Protein AF-A0A913ZKG8-F1 (afdb_monomer_lite)

Radius of gyration: 17.18 Å; chains: 1; bounding box: 44×26×46 Å

Sequence (139 aa):
MLLRWCPSNTSGPRDDAKFIATLGTRSLLQLNLATFEYYDQKSKKGGIEKYLASEKGEVVDGYMALVKTAKGELIQFYVDQLYAAMKGLGTDDNLIIRTLISRSESCFLITQIDLANIKQEFHAKYGTTLENFVKDDTS

Organism: Patiria miniata (NCBI:txid46514)

Secondary structure (DSSP, 8-state):
--TTS--SS--S---HHHHHHHHHHS-HHHIIIIIIHHHHHH-TTSSHHHHHHT--STHHHHHHHHHHHHHT-HHHHHHHHHHHHHSSSS--HHHHHHHHHHHHHS-TTTHHHHHHHHHHHHHHHHSS-HHHHHHHH--

Structure (mmCIF, N/CA/C/O backbone):
data_AF-A0A913ZKG8-F1
#
_entry.id   AF-A0A913ZKG8-F1
#
loop_
_atom_site.group_PDB
_atom_site.id
_atom_site.type_symbol
_atom_site.label_atom_id
_atom_site.label_alt_id
_atom_site.label_comp_id
_atom_site.label_asym_id
_atom_site.label_entity_id
_atom_site.label_seq_id
_atom_site.pdbx_PDB_ins_code
_atom_site.Cartn_x
_atom_site.Cartn_y
_atom_site.Cartn_z
_atom_site.occupancy
_atom_site.B_iso_or_equiv
_atom_site.auth_seq_id
_atom_site.auth_comp_id
_atom_site.auth_asym_id
_atom_site.auth_atom_id
_atom_site.pdbx_PDB_model_num
ATOM 1 N N . MET A 1 1 ? 20.122 -3.451 -18.121 1.00 34.34 1 MET A N 1
ATOM 2 C CA . MET A 1 1 ? 19.186 -4.426 -17.509 1.00 34.34 1 MET A CA 1
ATOM 3 C C . MET A 1 1 ? 17.949 -3.785 -16.851 1.00 34.34 1 MET A C 1
ATOM 5 O O . MET A 1 1 ? 16.974 -4.494 -16.660 1.00 34.34 1 MET A O 1
ATOM 9 N N . LEU A 1 2 ? 17.926 -2.469 -16.572 1.00 37.22 2 LEU A N 1
ATOM 10 C CA . LEU A 1 2 ? 16.800 -1.777 -15.904 1.00 37.22 2 LEU A CA 1
ATOM 11 C C . LEU A 1 2 ? 15.789 -1.089 -16.854 1.00 37.22 2 LEU A C 1
ATOM 13 O O . LEU A 1 2 ? 14.797 -0.532 -16.406 1.00 37.22 2 LEU A O 1
ATOM 17 N N . LEU A 1 3 ? 15.995 -1.155 -18.175 1.00 38.34 3 LEU A N 1
ATOM 18 C CA . LEU A 1 3 ? 15.153 -0.462 -19.168 1.00 38.34 3 LEU A CA 1
ATOM 19 C C . LEU A 1 3 ? 13.866 -1.211 -19.562 1.00 38.34 3 LEU A C 1
ATOM 21 O O . LEU A 1 3 ? 13.103 -0.715 -20.383 1.00 38.34 3 LEU A O 1
ATOM 25 N N . ARG A 1 4 ? 13.596 -2.393 -18.993 1.00 44.19 4 ARG A N 1
ATOM 26 C CA . ARG A 1 4 ? 12.421 -3.212 -19.358 1.00 44.19 4 ARG A CA 1
ATOM 27 C C . ARG A 1 4 ? 11.192 -2.971 -18.475 1.00 44.19 4 ARG A C 1
ATOM 29 O O . ARG A 1 4 ? 10.197 -3.668 -18.624 1.00 44.19 4 ARG A O 1
ATOM 36 N N . TRP A 1 5 ? 11.284 -2.004 -17.564 1.00 45.91 5 TR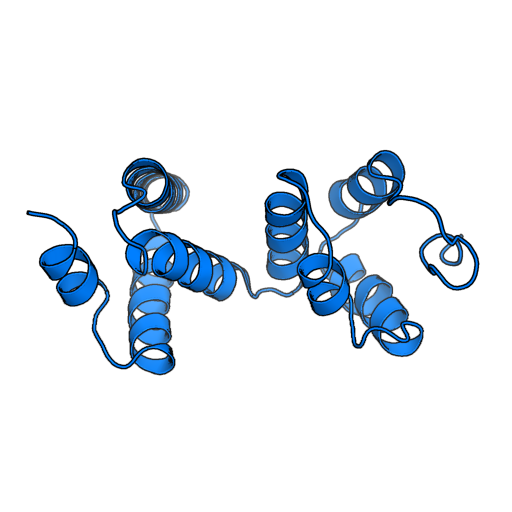P A N 1
ATOM 37 C CA . TRP A 1 5 ? 10.211 -1.606 -16.650 1.00 45.91 5 TRP A CA 1
ATOM 38 C C . TRP A 1 5 ? 9.414 -0.395 -17.158 1.00 45.91 5 TRP A C 1
ATOM 40 O O . TRP A 1 5 ? 8.351 -0.096 -16.631 1.00 45.91 5 TRP A O 1
ATOM 50 N N . CYS A 1 6 ? 9.920 0.315 -18.175 1.00 40.28 6 CYS A N 1
ATOM 51 C CA . CYS A 1 6 ? 9.300 1.532 -18.689 1.00 40.28 6 CYS A CA 1
ATOM 52 C C . CYS A 1 6 ? 8.207 1.185 -19.717 1.00 40.28 6 CYS A C 1
ATOM 54 O O . CYS A 1 6 ? 8.539 0.717 -20.811 1.00 40.28 6 CYS A O 1
ATOM 56 N N . PRO A 1 7 ? 6.916 1.456 -19.438 1.00 44.47 7 PRO A N 1
ATOM 57 C CA . PRO A 1 7 ? 5.850 1.377 -20.423 1.00 44.47 7 PRO A CA 1
ATOM 58 C C . PRO A 1 7 ? 5.891 2.648 -21.278 1.00 44.47 7 PRO A C 1
ATOM 60 O O . PRO A 1 7 ? 4.959 3.442 -21.300 1.00 44.47 7 PRO A O 1
ATOM 63 N N . SER A 1 8 ? 7.010 2.895 -21.954 1.00 40.75 8 SER A N 1
ATOM 64 C CA . SER A 1 8 ? 7.052 3.880 -23.033 1.00 40.75 8 SER A CA 1
ATOM 65 C C . SER A 1 8 ? 6.840 3.236 -24.402 1.00 40.75 8 SER A C 1
ATOM 67 O O . SER A 1 8 ? 6.795 3.972 -25.381 1.00 40.75 8 SER A O 1
ATOM 69 N N . ASN A 1 9 ? 6.664 1.905 -24.499 1.00 41.50 9 ASN A N 1
ATOM 70 C CA . ASN A 1 9 ? 6.448 1.267 -25.804 1.00 41.50 9 ASN A CA 1
ATOM 71 C C . ASN A 1 9 ? 5.595 -0.017 -25.843 1.00 41.50 9 ASN A C 1
ATOM 73 O O . ASN A 1 9 ? 5.712 -0.793 -26.786 1.00 41.50 9 ASN A O 1
ATOM 77 N N . THR A 1 10 ? 4.729 -0.275 -24.864 1.00 42.06 10 THR A N 1
ATOM 78 C CA . THR A 1 10 ? 3.736 -1.352 -25.015 1.00 42.06 10 THR A CA 1
ATOM 79 C C . THR A 1 10 ? 2.374 -0.863 -24.567 1.00 42.06 10 THR A C 1
ATOM 81 O O . THR A 1 10 ? 2.079 -0.790 -23.378 1.00 42.06 10 THR A O 1
ATOM 84 N N . SER A 1 11 ? 1.530 -0.560 -25.547 1.00 42.66 11 SER A N 1
ATOM 85 C CA . SER A 1 11 ? 0.071 -0.555 -25.456 1.00 42.66 11 SER A CA 1
ATOM 86 C C . SER A 1 11 ? -0.450 -1.982 -25.203 1.00 42.66 11 SER A C 1
ATOM 88 O O . SER A 1 11 ? -1.195 -2.531 -26.010 1.00 42.66 11 SER A O 1
ATOM 90 N N . GLY A 1 12 ? 0.040 -2.633 -24.150 1.00 52.31 12 GLY A N 1
ATOM 91 C CA . GLY A 1 12 ? -0.221 -4.034 -23.844 1.00 52.31 12 GLY A CA 1
ATOM 92 C C . GLY A 1 12 ? -0.461 -4.236 -22.349 1.00 52.31 12 GLY A C 1
ATOM 93 O O . GLY A 1 12 ? -0.056 -3.384 -21.554 1.00 52.31 12 GLY A O 1
ATOM 94 N N . PRO A 1 13 ? -1.137 -5.332 -21.969 1.00 60.53 13 PRO A N 1
ATOM 95 C CA . PRO A 1 13 ? -1.442 -5.634 -20.576 1.00 60.53 13 PRO A CA 1
ATOM 96 C C . PRO A 1 13 ? -0.166 -5.771 -19.737 1.00 60.53 13 PRO A C 1
ATOM 98 O O . PRO A 1 13 ? 0.909 -6.097 -20.251 1.00 60.53 13 PRO A O 1
ATOM 101 N N . ARG A 1 14 ? -0.296 -5.510 -18.434 1.00 73.31 14 ARG A N 1
ATOM 102 C CA . ARG A 1 14 ? 0.785 -5.670 -17.458 1.00 73.31 14 ARG A CA 1
ATOM 103 C C . ARG A 1 14 ? 1.322 -7.099 -17.492 1.00 73.31 14 ARG A C 1
ATOM 105 O O . ARG A 1 14 ? 0.564 -8.059 -17.427 1.00 73.31 14 ARG A O 1
ATOM 112 N N . ASP A 1 15 ? 2.642 -7.231 -17.559 1.00 81.25 15 ASP A N 1
ATOM 113 C CA . ASP A 1 15 ? 3.311 -8.523 -17.417 1.00 81.25 15 ASP A CA 1
ATOM 114 C C . ASP A 1 15 ? 3.514 -8.824 -15.927 1.00 81.25 15 ASP A C 1
ATOM 116 O O . ASP A 1 15 ? 4.523 -8.437 -15.326 1.00 81.25 15 ASP A O 1
ATOM 120 N N . ASP A 1 16 ? 2.519 -9.482 -15.333 1.00 82.06 16 ASP A N 1
ATOM 121 C CA . ASP A 1 16 ? 2.502 -9.840 -13.914 1.00 82.06 16 ASP A CA 1
ATOM 122 C C . ASP A 1 16 ? 3.723 -10.667 -13.504 1.00 82.06 16 ASP A C 1
ATOM 124 O O . ASP A 1 16 ? 4.308 -10.419 -12.453 1.00 82.06 16 ASP A O 1
ATOM 128 N N . ALA A 1 17 ? 4.194 -11.583 -14.356 1.00 81.75 17 ALA A N 1
ATOM 129 C CA . ALA A 1 17 ? 5.356 -12.413 -14.049 1.00 81.75 17 ALA A CA 1
ATOM 130 C C . ALA A 1 17 ? 6.625 -11.567 -13.862 1.00 81.75 17 ALA A C 1
ATOM 132 O O . ALA A 1 17 ? 7.384 -11.769 -12.910 1.00 81.75 17 ALA A O 1
ATOM 133 N N . LYS A 1 18 ? 6.849 -10.571 -14.729 1.00 81.88 18 LYS A N 1
ATOM 134 C CA . LYS A 1 18 ? 7.974 -9.633 -14.572 1.00 81.88 18 LYS A CA 1
ATOM 135 C C . LYS A 1 18 ? 7.798 -8.714 -13.370 1.00 81.88 18 LYS A C 1
ATOM 137 O O . LYS A 1 18 ? 8.790 -8.373 -12.717 1.00 81.88 18 LYS A O 1
ATOM 142 N N . PHE A 1 19 ? 6.566 -8.300 -13.090 1.00 83.31 19 PHE A N 1
ATOM 143 C CA . PHE A 1 19 ? 6.259 -7.419 -11.970 1.00 83.31 19 PHE A CA 1
ATOM 144 C C . PHE A 1 19 ? 6.514 -8.126 -10.633 1.00 83.31 19 PHE A C 1
ATOM 146 O O . PHE A 1 19 ? 7.298 -7.632 -9.822 1.00 83.31 19 PHE A O 1
ATOM 153 N N . ILE A 1 20 ? 5.977 -9.338 -10.471 1.00 85.00 20 ILE A N 1
ATOM 154 C CA . ILE A 1 20 ? 6.205 -10.223 -9.321 1.00 85.00 20 ILE A CA 1
ATOM 155 C C . ILE A 1 20 ? 7.690 -10.538 -9.171 1.00 85.00 20 ILE A C 1
ATOM 157 O O . ILE A 1 20 ? 8.234 -10.382 -8.084 1.00 85.00 20 ILE A O 1
ATOM 161 N N . ALA A 1 21 ? 8.381 -10.925 -10.248 1.00 85.38 21 ALA A N 1
ATOM 162 C CA . ALA A 1 21 ? 9.811 -11.216 -10.177 1.00 85.38 21 ALA A CA 1
ATOM 163 C C . ALA A 1 21 ? 10.621 -9.994 -9.718 1.00 85.38 21 ALA A C 1
ATOM 165 O O . ALA A 1 21 ? 11.576 -10.135 -8.962 1.00 85.38 21 ALA A O 1
ATOM 166 N N . THR A 1 22 ? 10.246 -8.785 -10.138 1.00 84.44 22 THR A N 1
ATOM 167 C CA . THR A 1 22 ? 10.946 -7.564 -9.718 1.00 84.44 22 THR A CA 1
ATOM 168 C C . THR A 1 22 ? 10.664 -7.234 -8.256 1.00 84.44 22 THR A C 1
ATOM 170 O O . THR A 1 22 ? 11.606 -7.033 -7.497 1.00 84.44 22 THR A O 1
ATOM 173 N N . LEU A 1 23 ? 9.396 -7.208 -7.843 1.00 84.94 23 LEU A N 1
ATOM 174 C CA . LEU A 1 23 ? 9.029 -6.872 -6.466 1.00 84.94 23 LEU A CA 1
ATOM 175 C C . LEU A 1 23 ? 9.442 -7.957 -5.462 1.00 84.94 23 LEU A C 1
ATOM 177 O O . LEU A 1 23 ? 9.787 -7.640 -4.331 1.00 84.94 23 LEU A O 1
ATOM 181 N N . GLY A 1 24 ? 9.441 -9.225 -5.875 1.00 83.00 24 GLY A N 1
ATOM 182 C CA . GLY A 1 24 ? 9.722 -10.371 -5.012 1.00 83.00 24 GLY A CA 1
ATOM 183 C C . GLY A 1 24 ? 11.199 -10.751 -4.885 1.00 83.00 24 GLY A C 1
ATOM 184 O O . GLY A 1 24 ? 11.550 -11.477 -3.962 1.00 83.00 24 GLY A O 1
ATOM 185 N N . THR A 1 25 ? 12.083 -10.291 -5.782 1.00 83.50 25 THR A N 1
ATOM 186 C CA . THR A 1 25 ? 13.519 -10.666 -5.751 1.00 83.50 25 THR A CA 1
ATOM 187 C C . THR A 1 25 ? 14.461 -9.522 -5.387 1.00 83.50 25 THR A C 1
ATOM 189 O O . THR A 1 25 ? 15.675 -9.722 -5.292 1.00 83.50 25 THR A O 1
ATOM 192 N N . ARG A 1 26 ? 13.944 -8.302 -5.227 1.00 83.88 26 ARG A N 1
ATOM 193 C CA . ARG A 1 26 ? 14.750 -7.100 -4.989 1.00 83.88 26 ARG A CA 1
ATOM 194 C C . ARG A 1 26 ? 14.628 -6.632 -3.545 1.00 83.88 26 ARG A C 1
ATOM 196 O O . ARG A 1 26 ? 13.595 -6.793 -2.909 1.00 83.88 26 ARG A O 1
ATOM 203 N N . SER A 1 27 ? 15.702 -6.027 -3.037 1.00 88.81 27 SER A N 1
ATOM 204 C CA . SER A 1 27 ? 15.689 -5.388 -1.718 1.00 88.81 27 SER A CA 1
ATOM 205 C C . SER A 1 27 ? 14.741 -4.189 -1.718 1.00 88.81 27 SER A C 1
ATOM 207 O O . SER A 1 27 ? 14.734 -3.412 -2.673 1.00 88.81 27 SER A O 1
ATOM 209 N N . LEU A 1 28 ? 14.002 -4.002 -0.623 1.00 84.69 28 LEU A N 1
ATOM 210 C CA . LEU A 1 28 ? 13.055 -2.897 -0.448 1.00 84.69 28 LEU A CA 1
ATOM 211 C C . LEU A 1 28 ? 13.718 -1.525 -0.649 1.00 84.69 28 LEU A C 1
ATOM 213 O O . LEU A 1 28 ? 13.162 -0.670 -1.332 1.00 84.69 28 LEU A O 1
ATOM 217 N N . LEU A 1 29 ? 14.947 -1.344 -0.150 1.00 85.25 29 LEU A N 1
ATOM 218 C CA . LEU A 1 29 ? 15.700 -0.095 -0.327 1.00 85.25 29 LEU A CA 1
ATOM 219 C C . LEU A 1 29 ? 16.059 0.163 -1.793 1.00 85.25 29 LEU A C 1
ATOM 221 O O . LEU A 1 29 ? 15.980 1.294 -2.258 1.00 85.25 29 LEU A O 1
ATOM 225 N N . GLN A 1 30 ? 16.422 -0.884 -2.538 1.00 88.69 30 GLN A N 1
ATOM 226 C CA . GLN A 1 30 ? 16.722 -0.762 -3.967 1.00 88.69 30 GLN A CA 1
ATOM 227 C C . GLN A 1 30 ? 15.450 -0.501 -4.782 1.00 88.69 30 GLN A C 1
ATOM 229 O O . GLN A 1 30 ? 15.481 0.246 -5.763 1.00 88.69 30 GLN A O 1
ATOM 234 N N . LEU A 1 31 ? 14.326 -1.109 -4.396 1.00 87.19 31 LEU A N 1
ATOM 235 C CA . LEU A 1 31 ? 13.038 -0.825 -5.016 1.00 87.19 31 LEU A CA 1
ATOM 236 C C . LEU A 1 31 ? 12.671 0.645 -4.829 1.00 87.19 31 LEU A C 1
ATOM 238 O O . LEU A 1 31 ? 12.398 1.309 -5.824 1.00 87.19 31 LEU A O 1
ATOM 242 N N . ASN A 1 32 ? 12.766 1.162 -3.604 1.00 85.62 32 ASN A N 1
ATOM 243 C CA . ASN A 1 32 ? 12.428 2.546 -3.301 1.00 85.62 32 ASN A CA 1
ATOM 244 C C . ASN A 1 32 ? 13.383 3.547 -3.977 1.00 85.62 32 ASN A C 1
ATOM 246 O O . ASN A 1 32 ? 12.974 4.281 -4.872 1.00 85.62 32 ASN A O 1
ATOM 250 N N . LEU A 1 33 ? 14.673 3.497 -3.629 1.00 83.94 33 LEU A N 1
ATOM 251 C CA . LEU A 1 33 ? 15.672 4.516 -3.989 1.00 83.94 33 LEU A CA 1
ATOM 252 C C . LEU A 1 33 ? 16.201 4.419 -5.424 1.00 83.94 33 LEU A C 1
ATOM 254 O O . LEU A 1 33 ? 16.993 5.248 -5.853 1.00 83.94 33 LEU A O 1
ATOM 258 N N . ALA A 1 34 ? 15.859 3.364 -6.164 1.00 84.69 34 ALA A N 1
ATOM 259 C CA . ALA A 1 34 ? 16.314 3.227 -7.544 1.00 84.69 34 ALA A CA 1
ATOM 260 C C . ALA A 1 34 ? 15.166 2.908 -8.488 1.00 84.69 34 ALA A C 1
ATOM 262 O O . ALA A 1 34 ? 14.986 3.601 -9.483 1.00 84.69 34 ALA A O 1
ATOM 263 N N . THR A 1 35 ? 14.387 1.861 -8.215 1.00 84.69 35 THR A N 1
ATOM 264 C CA . THR A 1 35 ? 13.382 1.393 -9.184 1.00 84.69 35 THR A CA 1
ATOM 265 C C . THR A 1 35 ? 12.194 2.348 -9.272 1.00 84.69 35 THR A C 1
ATOM 267 O O . THR A 1 35 ? 11.817 2.746 -10.374 1.00 84.69 35 THR A O 1
ATOM 270 N N . PHE A 1 36 ? 11.619 2.730 -8.131 1.00 85.81 36 PHE A N 1
ATOM 271 C CA . PHE A 1 36 ? 10.459 3.615 -8.076 1.00 85.81 36 PHE A CA 1
ATOM 272 C C . PHE A 1 36 ? 10.836 5.054 -8.401 1.00 85.81 36 PHE A C 1
ATOM 274 O O . PHE A 1 36 ? 10.168 5.651 -9.233 1.00 85.81 36 PHE A O 1
ATOM 281 N N . GLU A 1 37 ? 11.953 5.571 -7.883 1.00 83.94 37 GLU A N 1
ATOM 282 C CA . GLU A 1 37 ? 12.450 6.896 -8.282 1.00 83.94 37 GLU A CA 1
ATOM 283 C C . GLU A 1 37 ? 12.712 6.995 -9.792 1.00 83.94 37 GLU A C 1
ATOM 285 O O . GLU A 1 37 ? 12.287 7.949 -10.448 1.00 83.94 37 GLU A O 1
ATOM 290 N N . TYR A 1 38 ? 13.365 5.986 -10.379 1.00 84.06 38 TYR A N 1
ATOM 291 C CA . TYR A 1 38 ? 13.589 5.951 -11.823 1.00 84.06 38 TYR A CA 1
ATOM 292 C C . TYR A 1 38 ? 12.272 5.881 -12.602 1.00 84.06 38 TYR A C 1
ATOM 294 O O . TYR A 1 38 ? 12.120 6.543 -13.633 1.00 84.06 38 TYR A O 1
ATOM 302 N N . TYR A 1 39 ? 11.311 5.087 -12.122 1.00 82.12 39 TYR A N 1
ATOM 303 C CA . TYR A 1 39 ? 9.988 5.009 -12.728 1.00 82.12 39 TYR A CA 1
ATOM 304 C C . TYR A 1 39 ? 9.257 6.348 -12.645 1.00 82.12 39 TYR A C 1
ATOM 306 O O . TYR A 1 39 ? 8.719 6.792 -13.653 1.00 82.12 39 TYR A O 1
ATOM 314 N N . ASP A 1 40 ? 9.279 7.021 -11.499 1.00 81.81 40 ASP A N 1
ATOM 315 C CA . ASP A 1 40 ? 8.603 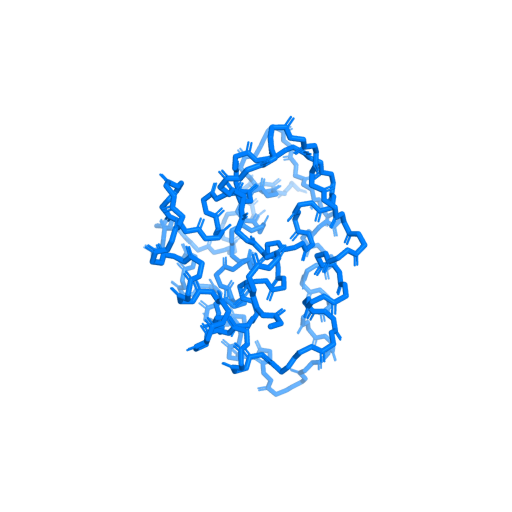8.298 -11.284 1.00 81.81 40 ASP A CA 1
ATOM 316 C C . ASP A 1 40 ? 9.177 9.394 -12.199 1.00 81.81 40 ASP A C 1
ATOM 318 O O . ASP A 1 40 ? 8.418 10.164 -12.783 1.00 81.81 40 ASP A O 1
ATOM 322 N N . GLN A 1 41 ? 10.495 9.398 -12.438 1.00 80.88 41 GLN A N 1
ATOM 323 C CA . GLN A 1 41 ? 11.143 10.317 -13.386 1.00 80.88 41 GLN A CA 1
ATOM 324 C C . GLN A 1 41 ? 10.795 10.042 -14.857 1.00 80.88 41 GLN A C 1
ATOM 326 O O . GLN A 1 41 ? 10.811 10.952 -15.688 1.00 80.88 41 GLN A O 1
ATOM 331 N N . LYS A 1 42 ? 10.544 8.780 -15.224 1.00 77.19 42 LYS A N 1
ATOM 332 C CA . LYS A 1 42 ? 10.294 8.369 -16.619 1.00 77.19 42 LYS A CA 1
ATOM 333 C C . LYS A 1 42 ? 8.814 8.210 -16.953 1.00 77.19 42 LYS A C 1
ATOM 335 O O . LYS A 1 42 ? 8.452 8.200 -18.131 1.00 77.19 42 LYS A O 1
ATOM 340 N N . SER A 1 43 ? 7.962 8.066 -15.948 1.00 73.94 43 SER A N 1
ATOM 341 C CA . SER A 1 43 ? 6.548 7.779 -16.120 1.00 73.94 43 SER A CA 1
ATOM 342 C C . SER A 1 43 ? 5.763 9.045 -16.433 1.00 73.94 43 SER A C 1
ATOM 344 O O . SER A 1 43 ? 5.757 10.013 -15.680 1.00 73.94 43 SER A O 1
ATOM 346 N N . LYS A 1 44 ? 4.987 8.998 -17.518 1.00 67.88 44 LYS A N 1
ATOM 347 C CA . LYS A 1 44 ? 4.004 10.042 -17.848 1.00 67.88 44 LYS A CA 1
ATOM 348 C C . LYS A 1 44 ? 2.769 10.010 -16.936 1.00 67.88 44 LYS A C 1
ATOM 350 O O . LYS A 1 44 ? 1.954 10.922 -16.996 1.00 67.88 44 LYS A O 1
ATOM 355 N N . LYS A 1 45 ? 2.605 8.956 -16.124 1.00 65.75 45 LYS A N 1
ATOM 356 C CA . LYS A 1 45 ? 1.424 8.721 -15.275 1.00 65.75 45 LYS A CA 1
ATOM 357 C C . LYS A 1 45 ? 1.580 9.238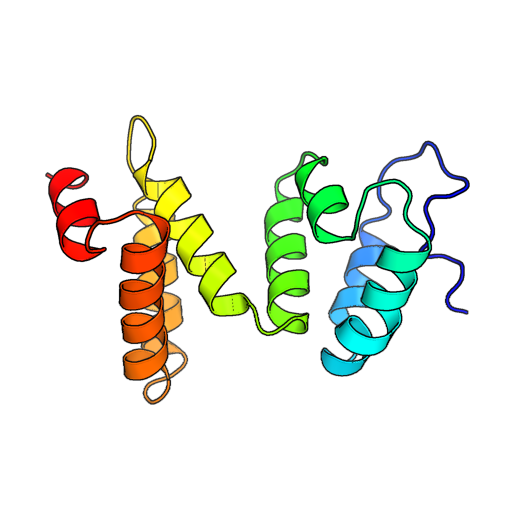 -13.835 1.00 65.75 45 LYS A C 1
ATOM 359 O O . LYS A 1 45 ? 0.694 9.023 -13.016 1.00 65.75 45 LYS A O 1
ATOM 364 N N . GLY A 1 46 ? 2.670 9.946 -13.521 1.00 66.81 46 GLY A N 1
ATOM 365 C CA . GLY A 1 46 ? 2.839 10.615 -12.224 1.00 66.81 46 GLY A CA 1
ATOM 366 C C . GLY A 1 46 ? 3.170 9.680 -11.056 1.00 66.81 46 GLY A C 1
ATOM 367 O O . GLY A 1 46 ? 2.836 10.003 -9.918 1.00 66.81 46 GLY A O 1
ATOM 368 N N . GLY A 1 47 ? 3.803 8.547 -11.360 1.00 80.81 47 GLY A N 1
ATOM 369 C CA . GLY A 1 47 ? 4.428 7.636 -10.405 1.00 80.81 47 GLY A CA 1
ATOM 370 C C . GLY A 1 47 ? 3.789 6.252 -10.300 1.00 80.81 47 GLY A C 1
ATOM 371 O O . GLY A 1 47 ? 2.718 6.000 -10.862 1.00 80.81 47 GLY A O 1
ATOM 372 N N . ILE A 1 48 ? 4.475 5.320 -9.632 1.00 82.94 48 ILE A N 1
ATOM 373 C CA . ILE A 1 48 ? 4.082 3.896 -9.626 1.00 82.94 48 ILE A CA 1
ATOM 374 C C . ILE A 1 48 ? 2.733 3.635 -8.936 1.00 82.94 48 ILE A C 1
ATOM 376 O O . ILE A 1 48 ? 1.939 2.833 -9.421 1.00 82.94 48 ILE A O 1
ATOM 380 N N . GLU A 1 49 ? 2.417 4.364 -7.867 1.00 84.56 49 GLU A N 1
ATOM 381 C CA . GLU A 1 49 ? 1.142 4.218 -7.151 1.00 84.56 49 GLU A CA 1
ATOM 382 C C . GLU A 1 49 ? -0.037 4.727 -7.982 1.00 84.56 49 GLU A C 1
ATOM 384 O O . GLU A 1 49 ? -1.071 4.070 -8.054 1.00 84.56 49 GLU A O 1
ATOM 389 N N . LYS A 1 50 ? 0.128 5.849 -8.694 1.00 83.31 50 LYS A N 1
ATOM 390 C CA . LYS A 1 50 ? -0.907 6.359 -9.609 1.00 83.31 50 LYS A CA 1
ATOM 391 C C . LYS A 1 50 ? -1.133 5.423 -10.788 1.00 83.31 50 LYS A C 1
ATOM 393 O O . LYS A 1 50 ? -2.266 5.263 -11.237 1.00 83.31 50 LYS A O 1
ATOM 398 N N . TYR A 1 51 ? -0.067 4.790 -11.279 1.00 84.19 51 TYR A N 1
ATOM 399 C CA . TYR A 1 51 ? -0.194 3.743 -12.284 1.00 84.19 51 TYR A CA 1
ATOM 400 C C . TYR A 1 51 ? -1.036 2.579 -11.756 1.00 84.19 51 TYR A C 1
ATOM 402 O O . TYR A 1 51 ? -2.023 2.231 -12.401 1.00 84.19 51 TYR A O 1
ATOM 410 N N . LEU A 1 52 ? -0.705 2.039 -10.580 1.00 83.12 52 LEU A N 1
ATOM 411 C CA . LEU A 1 52 ? -1.456 0.938 -9.973 1.00 83.12 52 LEU A CA 1
ATOM 412 C C . LEU A 1 52 ? -2.917 1.319 -9.696 1.00 83.12 52 LEU A C 1
ATOM 414 O O . LEU A 1 52 ? -3.801 0.549 -10.041 1.00 83.12 52 LEU A O 1
ATOM 418 N N . ALA A 1 53 ? -3.186 2.527 -9.197 1.00 82.69 53 ALA A N 1
ATOM 419 C CA . ALA A 1 53 ? -4.548 3.016 -8.958 1.00 82.69 53 ALA A CA 1
ATOM 420 C C . ALA A 1 53 ? -5.391 3.165 -10.243 1.00 82.69 53 ALA A C 1
ATOM 422 O O . ALA A 1 53 ? -6.617 3.134 -10.186 1.00 82.69 53 ALA A O 1
ATOM 423 N N . SER A 1 54 ? -4.753 3.336 -11.408 1.00 82.00 54 SER A N 1
ATOM 424 C CA . SER A 1 54 ? -5.448 3.409 -12.705 1.00 82.00 54 SER A CA 1
ATOM 425 C C . SER A 1 54 ? -5.805 2.043 -13.292 1.00 82.00 54 SER A C 1
ATOM 427 O O . SER A 1 54 ? -6.497 1.961 -14.308 1.00 82.00 54 SER A O 1
ATOM 429 N N . GLU A 1 55 ? -5.310 0.969 -12.687 1.00 80.56 55 GLU A N 1
ATOM 430 C CA . GLU A 1 55 ? -5.419 -0.376 -13.218 1.00 80.56 55 GLU A CA 1
ATOM 431 C C . GLU A 1 55 ? -6.469 -1.193 -12.466 1.00 80.56 55 GLU A C 1
ATOM 433 O O . GLU A 1 55 ? -6.747 -0.958 -11.295 1.00 80.56 55 GLU A O 1
ATOM 438 N N . LYS A 1 56 ? -7.053 -2.177 -13.152 1.00 76.50 56 LYS A N 1
ATOM 439 C CA . LYS A 1 56 ? -8.125 -3.019 -12.611 1.00 76.50 56 LYS A CA 1
ATOM 440 C C . LYS A 1 56 ? -7.631 -4.450 -12.423 1.00 76.50 56 LYS A C 1
ATOM 442 O O . LYS A 1 56 ? -6.993 -4.990 -13.323 1.00 76.50 56 LYS A O 1
ATOM 447 N N . GLY A 1 57 ? -7.970 -5.063 -11.292 1.00 76.81 57 GLY A N 1
ATOM 448 C CA . GLY A 1 57 ? -7.721 -6.479 -11.013 1.00 76.81 57 GLY A CA 1
ATOM 449 C C . GLY A 1 57 ? -7.443 -6.745 -9.535 1.00 76.81 57 GLY A C 1
ATOM 450 O O . GLY A 1 57 ? -6.894 -5.892 -8.848 1.00 76.81 57 GLY A O 1
ATOM 451 N N . GLU A 1 58 ? -7.771 -7.945 -9.060 1.00 74.94 58 GLU A N 1
ATOM 452 C CA . GLU A 1 58 ? -7.595 -8.342 -7.649 1.00 74.94 58 GLU A CA 1
ATOM 453 C C . GLU A 1 58 ? -6.122 -8.349 -7.208 1.00 74.94 58 GLU A C 1
ATOM 455 O O . GLU A 1 58 ? -5.794 -8.104 -6.052 1.00 74.94 58 GLU A O 1
ATOM 460 N N . VAL A 1 59 ? -5.198 -8.572 -8.148 1.00 80.88 59 VAL A N 1
ATOM 461 C CA . VAL A 1 59 ? -3.751 -8.567 -7.876 1.00 80.88 59 VAL A CA 1
ATOM 462 C C . VAL A 1 59 ? -3.187 -7.163 -7.635 1.00 80.88 59 VAL A C 1
ATOM 464 O O . VAL A 1 59 ? -2.081 -7.026 -7.110 1.00 80.88 59 VAL A O 1
ATOM 467 N N . VAL A 1 60 ? -3.923 -6.110 -8.015 1.00 84.38 60 VAL A N 1
ATOM 468 C CA . VAL A 1 60 ? -3.458 -4.719 -7.914 1.00 84.38 60 VAL A CA 1
ATOM 469 C C . VAL A 1 60 ? -3.257 -4.305 -6.459 1.00 84.38 60 VAL A C 1
ATOM 471 O O . VAL A 1 60 ? -2.245 -3.668 -6.162 1.00 84.38 60 VAL A O 1
ATOM 474 N N . ASP A 1 61 ? -4.130 -4.744 -5.556 1.00 82.31 61 ASP A N 1
ATOM 475 C CA . ASP A 1 61 ? -4.030 -4.441 -4.125 1.00 82.31 61 ASP A CA 1
ATOM 476 C C . ASP A 1 61 ? -2.778 -5.067 -3.504 1.00 82.31 61 ASP A C 1
ATOM 478 O O . ASP A 1 61 ? -2.059 -4.418 -2.743 1.00 82.31 61 ASP A O 1
ATOM 482 N N . GLY A 1 62 ? -2.442 -6.299 -3.903 1.00 84.25 62 GLY A N 1
ATOM 483 C CA . GLY A 1 62 ? -1.209 -6.965 -3.476 1.00 84.25 62 GLY A CA 1
ATOM 484 C C . GLY A 1 62 ? 0.047 -6.229 -3.948 1.00 84.25 62 GLY A C 1
ATOM 485 O O . GLY A 1 62 ? 1.005 -6.057 -3.193 1.00 84.25 62 GLY A O 1
ATOM 486 N N . TYR A 1 63 ? 0.039 -5.723 -5.181 1.00 87.50 63 TYR A N 1
ATOM 487 C CA . TYR A 1 63 ? 1.135 -4.901 -5.688 1.00 87.50 63 TYR A CA 1
ATOM 488 C C . TYR A 1 63 ? 1.231 -3.545 -4.992 1.00 87.50 63 TYR A C 1
ATOM 490 O O . TYR A 1 63 ? 2.339 -3.106 -4.683 1.00 87.50 63 TYR A O 1
ATOM 498 N N . MET A 1 64 ? 0.097 -2.897 -4.720 1.00 87.50 64 MET A N 1
ATOM 499 C CA . MET A 1 64 ? 0.055 -1.644 -3.969 1.00 87.50 64 MET A CA 1
ATOM 500 C C . MET A 1 64 ? 0.640 -1.836 -2.566 1.00 87.50 64 MET A C 1
ATOM 502 O O . MET A 1 64 ? 1.472 -1.037 -2.136 1.00 87.50 64 MET A O 1
ATOM 506 N N . ALA A 1 65 ? 0.295 -2.940 -1.897 1.00 84.75 65 ALA A N 1
ATOM 507 C CA . ALA A 1 65 ? 0.843 -3.294 -0.593 1.00 84.75 65 ALA A CA 1
ATOM 508 C C . ALA A 1 65 ? 2.374 -3.442 -0.634 1.00 84.75 65 ALA A C 1
ATOM 510 O O . ALA A 1 65 ? 3.077 -2.892 0.215 1.00 84.75 65 ALA A O 1
ATOM 511 N N . LEU A 1 66 ? 2.916 -4.137 -1.642 1.00 87.19 66 LEU A N 1
ATOM 512 C CA . LEU A 1 66 ? 4.364 -4.312 -1.811 1.00 87.19 66 LEU A CA 1
ATOM 513 C C . LEU A 1 66 ? 5.084 -2.987 -2.089 1.00 87.19 66 LEU A C 1
ATOM 515 O O . LEU A 1 66 ? 6.145 -2.729 -1.519 1.00 87.19 66 LEU A O 1
ATOM 519 N N . VAL A 1 67 ? 4.502 -2.132 -2.933 1.00 88.75 67 VAL A N 1
ATOM 520 C CA . VAL A 1 67 ? 5.048 -0.802 -3.233 1.00 88.75 67 VAL A CA 1
ATOM 521 C C . VAL A 1 67 ? 5.078 0.061 -1.973 1.00 88.75 67 VAL A C 1
ATOM 523 O O . VAL A 1 67 ? 6.135 0.596 -1.636 1.00 88.75 67 VAL A O 1
ATOM 526 N N . LYS A 1 68 ? 3.965 0.148 -1.237 1.00 86.81 68 LYS A N 1
ATOM 527 C CA . LYS A 1 68 ? 3.892 0.915 0.014 1.00 86.81 68 LYS A CA 1
ATOM 528 C C . LYS A 1 68 ? 4.813 0.354 1.094 1.00 86.81 68 LYS A C 1
ATOM 530 O O . LYS A 1 68 ? 5.459 1.123 1.798 1.00 86.81 68 LYS A O 1
ATOM 535 N N . THR A 1 69 ? 4.974 -0.968 1.165 1.00 85.62 69 THR A N 1
ATOM 536 C CA . THR A 1 69 ? 5.955 -1.611 2.056 1.00 85.62 69 THR A CA 1
ATOM 537 C C . THR A 1 69 ? 7.378 -1.167 1.731 1.00 85.62 69 THR A C 1
ATOM 539 O O . THR A 1 69 ? 8.113 -0.758 2.624 1.00 85.62 69 THR A O 1
ATOM 542 N N . ALA A 1 70 ? 7.770 -1.200 0.455 1.00 86.75 70 ALA A N 1
ATOM 543 C CA . ALA A 1 70 ? 9.101 -0.769 0.037 1.00 86.75 70 ALA A CA 1
ATOM 544 C C . ALA A 1 70 ? 9.351 0.730 0.287 1.00 86.75 70 ALA A C 1
ATOM 546 O O . ALA A 1 70 ? 10.483 1.110 0.578 1.00 86.75 70 ALA A O 1
ATOM 547 N N . LYS A 1 71 ? 8.304 1.563 0.243 1.00 85.38 71 LYS A N 1
ATOM 548 C CA . LYS A 1 71 ? 8.366 2.993 0.589 1.00 85.38 71 LYS A CA 1
ATOM 549 C C . LYS A 1 71 ? 8.363 3.286 2.097 1.00 85.38 71 LYS A C 1
ATOM 551 O O . LYS A 1 71 ? 8.614 4.421 2.484 1.00 85.38 71 LYS A O 1
ATOM 556 N N . GLY A 1 72 ? 8.104 2.291 2.949 1.00 81.06 72 GLY A N 1
ATOM 557 C CA . GLY A 1 72 ? 7.934 2.492 4.394 1.00 81.06 72 GLY A CA 1
ATOM 558 C C . GLY A 1 72 ? 6.556 3.041 4.791 1.00 81.06 72 GLY A C 1
ATOM 559 O O . GLY A 1 72 ? 6.352 3.426 5.935 1.00 81.06 72 GLY A O 1
ATOM 560 N N . GLU A 1 73 ? 5.592 3.035 3.873 1.00 82.81 73 GLU A N 1
ATOM 561 C CA . GLU A 1 73 ? 4.231 3.563 4.043 1.00 82.81 73 GLU A CA 1
ATOM 562 C C . GLU A 1 73 ? 3.207 2.452 4.339 1.00 82.81 73 GLU A C 1
ATOM 564 O O . GLU A 1 73 ? 2.023 2.552 4.014 1.00 82.81 73 GLU A O 1
ATOM 569 N N . LEU A 1 74 ? 3.658 1.343 4.926 1.00 78.31 74 LEU A N 1
ATOM 570 C CA . LEU A 1 74 ? 2.811 0.177 5.174 1.00 78.31 74 LEU A CA 1
ATOM 571 C C . LEU A 1 74 ? 1.632 0.496 6.111 1.00 78.31 74 LEU A C 1
ATOM 573 O O . LEU A 1 74 ? 0.538 -0.026 5.925 1.00 78.31 74 LEU A O 1
ATOM 577 N N . ILE A 1 75 ? 1.839 1.377 7.092 1.00 76.69 75 ILE A N 1
ATOM 578 C CA . ILE A 1 75 ? 0.788 1.816 8.023 1.00 76.69 75 ILE A CA 1
ATOM 579 C C . ILE A 1 75 ? -0.339 2.526 7.263 1.00 76.69 75 ILE A C 1
ATOM 581 O O . ILE A 1 75 ? -1.503 2.156 7.403 1.00 76.69 75 ILE A O 1
ATOM 585 N N . GLN A 1 76 ? 0.017 3.465 6.385 1.00 77.44 76 GLN A N 1
ATOM 586 C CA . GLN A 1 76 ? -0.933 4.204 5.551 1.00 77.44 76 GLN A CA 1
ATOM 587 C C . GLN A 1 76 ? -1.747 3.276 4.643 1.00 77.44 76 GLN A C 1
ATOM 589 O O . GLN A 1 76 ? -2.947 3.476 4.484 1.00 77.44 76 GLN A O 1
ATOM 594 N N . PHE A 1 77 ? -1.124 2.221 4.100 1.00 82.25 77 PHE A N 1
ATOM 595 C CA . PHE A 1 77 ? -1.843 1.198 3.334 1.00 82.25 77 PHE A CA 1
ATOM 596 C C . PHE A 1 77 ? -2.957 0.543 4.159 1.00 82.25 77 PHE A C 1
ATOM 598 O O . PHE A 1 77 ? -4.092 0.462 3.701 1.00 82.25 77 PHE A O 1
ATOM 605 N N . TYR A 1 78 ? -2.655 0.091 5.378 1.00 77.62 78 TYR A N 1
ATOM 606 C CA . TYR A 1 78 ? -3.660 -0.550 6.228 1.00 77.62 78 TYR A CA 1
ATOM 607 C C . TYR A 1 78 ? -4.744 0.426 6.690 1.00 77.62 78 TYR A C 1
ATOM 609 O O . TYR A 1 78 ? -5.905 0.036 6.747 1.00 77.62 78 TYR A O 1
ATOM 617 N N . VAL A 1 79 ? -4.392 1.684 6.973 1.00 80.31 79 VAL A N 1
ATOM 618 C CA . VAL A 1 79 ? -5.362 2.750 7.278 1.00 80.31 79 VAL A CA 1
ATOM 619 C C . VAL A 1 79 ? -6.348 2.927 6.120 1.00 80.31 79 VAL A C 1
ATOM 621 O O . VAL A 1 79 ? -7.557 2.945 6.348 1.00 80.31 79 VAL A O 1
ATOM 624 N N . ASP A 1 80 ? -5.846 2.996 4.885 1.00 83.31 80 ASP A N 1
ATOM 625 C CA . ASP A 1 80 ? -6.675 3.141 3.685 1.00 83.31 80 ASP A CA 1
ATOM 626 C C . ASP A 1 80 ? -7.573 1.918 3.455 1.00 83.31 80 ASP A C 1
ATOM 628 O O . ASP A 1 80 ? -8.757 2.078 3.155 1.00 83.31 80 ASP A O 1
ATOM 632 N N . GLN A 1 81 ? -7.046 0.704 3.655 1.00 81.62 81 GLN A N 1
ATOM 633 C CA . GLN A 1 81 ? -7.815 -0.538 3.523 1.00 81.62 81 GLN A CA 1
ATOM 634 C C . GLN A 1 81 ? -8.911 -0.658 4.589 1.00 81.62 81 GLN A C 1
ATOM 636 O O . GLN A 1 81 ? -10.037 -1.034 4.268 1.00 81.62 81 GLN A O 1
ATOM 641 N N . LEU A 1 82 ? -8.609 -0.308 5.843 1.00 81.44 82 LEU A N 1
ATOM 642 C CA . LEU A 1 82 ? -9.594 -0.295 6.926 1.00 81.44 82 LEU A CA 1
ATOM 643 C C . LEU A 1 82 ? -10.696 0.720 6.637 1.00 81.44 82 LEU A C 1
ATOM 645 O O . LEU A 1 82 ? -11.874 0.401 6.749 1.00 81.44 82 LEU A O 1
ATOM 649 N N . TYR A 1 83 ? -10.331 1.929 6.213 1.00 82.62 83 TYR A N 1
ATOM 650 C CA . TYR A 1 83 ? -11.315 2.937 5.844 1.00 82.62 83 TYR A CA 1
ATOM 651 C C . TYR A 1 83 ? -12.188 2.482 4.668 1.00 82.62 83 TYR A C 1
ATOM 653 O O . TYR A 1 83 ? -13.405 2.632 4.719 1.00 82.62 83 TYR A O 1
ATOM 661 N N . ALA A 1 84 ? -11.597 1.888 3.628 1.00 81.81 84 ALA A N 1
ATOM 662 C CA . ALA A 1 84 ? -12.344 1.365 2.487 1.00 81.81 84 ALA A CA 1
ATOM 663 C C . ALA A 1 84 ? -13.330 0.255 2.887 1.00 81.81 84 ALA A C 1
ATOM 665 O O . ALA A 1 84 ? -14.451 0.242 2.381 1.00 81.81 84 ALA A O 1
ATOM 666 N N . ALA A 1 85 ? -12.946 -0.618 3.823 1.00 79.94 85 ALA A N 1
ATOM 667 C CA . ALA A 1 85 ? -13.806 -1.681 4.342 1.00 79.94 85 ALA A CA 1
ATOM 668 C C . ALA A 1 85 ? -14.986 -1.180 5.191 1.00 79.94 85 ALA A C 1
ATOM 670 O O . ALA A 1 85 ? -15.957 -1.917 5.329 1.00 79.94 85 ALA A O 1
ATOM 671 N N . MET A 1 86 ? -14.909 0.046 5.727 1.00 78.44 86 MET A N 1
ATOM 672 C CA . MET A 1 86 ? -15.930 0.646 6.605 1.00 78.44 86 MET A CA 1
ATOM 673 C C . MET A 1 86 ? -16.741 1.781 5.946 1.00 78.44 86 MET A C 1
ATOM 675 O O . MET A 1 86 ? -17.687 2.298 6.517 1.00 78.44 86 MET A O 1
ATOM 679 N N . LYS A 1 87 ? -16.361 2.274 4.759 1.00 78.69 87 LYS A N 1
ATOM 680 C CA . LYS A 1 87 ? -17.026 3.440 4.126 1.00 78.69 87 LYS A CA 1
ATOM 681 C C . LYS A 1 87 ? -18.236 3.056 3.246 1.00 78.69 87 LYS A C 1
ATOM 683 O O . LYS A 1 87 ? -18.827 3.925 2.603 1.00 78.69 87 LYS A O 1
ATOM 688 N N . GLY A 1 88 ? -18.544 1.766 3.110 1.00 69.31 88 GLY A N 1
ATOM 689 C CA . GLY A 1 88 ? -19.508 1.225 2.143 1.00 69.31 88 GLY A CA 1
ATOM 690 C C . GLY A 1 88 ? -20.931 1.034 2.681 1.00 69.31 88 GLY A C 1
ATOM 691 O O . GLY A 1 88 ? -21.211 1.240 3.853 1.00 69.31 88 GLY A O 1
ATOM 692 N N . LEU A 1 89 ? -21.855 0.610 1.806 1.00 53.78 89 LEU A N 1
ATOM 693 C CA . LEU A 1 89 ? -23.150 0.049 2.220 1.00 53.78 89 LEU A CA 1
ATOM 694 C C . LEU A 1 89 ? -22.914 -1.394 2.691 1.00 53.78 89 LEU A C 1
ATOM 696 O O . LEU A 1 89 ? -23.095 -2.340 1.924 1.00 53.78 89 LEU A O 1
ATOM 700 N N . GLY A 1 90 ? -22.447 -1.524 3.930 1.00 64.12 90 GLY A N 1
ATOM 701 C CA . GLY A 1 90 ? -22.001 -2.773 4.544 1.00 64.12 90 GLY A CA 1
ATOM 702 C C . GLY A 1 90 ? -20.505 -2.760 4.859 1.00 64.12 90 GLY A C 1
ATOM 703 O O . GLY A 1 90 ? -19.748 -1.967 4.297 1.00 64.12 90 GLY A O 1
ATOM 704 N N . THR A 1 91 ? -20.100 -3.674 5.735 1.00 72.19 91 THR A N 1
ATOM 705 C CA . THR A 1 91 ? -18.755 -3.741 6.312 1.00 72.19 91 THR A CA 1
ATOM 706 C C . THR A 1 91 ? -18.065 -5.029 5.863 1.00 72.19 91 THR A C 1
ATOM 708 O O . THR A 1 91 ? -18.658 -6.109 5.908 1.00 72.19 91 THR A O 1
ATOM 711 N N . ASP A 1 92 ? -16.810 -4.948 5.407 1.00 77.31 92 ASP A N 1
ATOM 712 C CA . ASP A 1 92 ? -16.002 -6.153 5.160 1.00 77.31 92 ASP A CA 1
ATOM 713 C C . ASP A 1 92 ? -15.352 -6.623 6.467 1.00 77.31 92 ASP A C 1
ATOM 715 O O . ASP A 1 92 ? -14.161 -6.412 6.728 1.00 77.31 92 ASP A O 1
ATOM 719 N N . ASP A 1 93 ? -16.165 -7.269 7.303 1.00 76.19 93 ASP A N 1
ATOM 720 C CA . ASP A 1 93 ? -15.754 -7.781 8.611 1.00 76.19 93 ASP A CA 1
ATOM 721 C C . ASP A 1 93 ? -14.546 -8.717 8.506 1.00 76.19 93 ASP A C 1
ATOM 723 O O . ASP A 1 93 ? -13.671 -8.711 9.370 1.00 76.19 93 ASP A O 1
ATOM 727 N N . ASN A 1 94 ? -14.439 -9.495 7.423 1.00 79.00 94 ASN A N 1
ATOM 728 C CA . ASN A 1 94 ? -13.313 -10.402 7.219 1.00 79.00 94 ASN A CA 1
ATOM 729 C C . ASN A 1 94 ? -12.007 -9.638 7.007 1.00 79.00 94 ASN A C 1
ATOM 731 O O . ASN A 1 94 ? -10.980 -10.035 7.563 1.00 79.00 94 ASN A O 1
ATOM 735 N N . LEU A 1 95 ? -12.019 -8.550 6.233 1.00 78.62 95 LEU A N 1
ATOM 736 C CA . LEU A 1 95 ? -10.838 -7.708 6.048 1.00 78.62 95 LEU A CA 1
ATOM 737 C C . LEU A 1 95 ? -10.446 -7.022 7.354 1.00 78.62 95 LEU A C 1
ATOM 739 O O . LEU A 1 95 ? -9.259 -7.012 7.692 1.00 78.62 95 LEU A O 1
ATOM 743 N N . ILE A 1 96 ? -11.418 -6.504 8.106 1.00 75.94 96 ILE A N 1
ATOM 744 C CA . ILE A 1 96 ? -11.184 -5.842 9.395 1.00 75.94 96 ILE A CA 1
ATOM 745 C C . ILE A 1 96 ? -10.598 -6.838 10.397 1.00 75.94 96 ILE A C 1
ATOM 747 O O . ILE A 1 96 ? -9.498 -6.618 10.905 1.00 75.94 96 ILE A O 1
ATOM 751 N N . ILE A 1 97 ? -11.264 -7.975 10.618 1.00 79.88 97 ILE A N 1
ATOM 752 C CA . ILE A 1 97 ? -10.821 -9.033 11.536 1.00 79.88 97 ILE A CA 1
ATOM 753 C C . ILE A 1 97 ? -9.445 -9.553 11.124 1.00 79.88 97 ILE A C 1
ATOM 755 O O . ILE A 1 97 ? -8.546 -9.657 11.956 1.00 79.88 97 ILE A O 1
ATOM 759 N N . ARG A 1 98 ? -9.231 -9.847 9.838 1.00 77.81 98 ARG A N 1
ATOM 760 C CA . ARG A 1 98 ? -7.947 -10.365 9.356 1.00 77.81 98 ARG A CA 1
ATOM 761 C C . ARG A 1 98 ? -6.836 -9.339 9.507 1.00 77.81 98 ARG A C 1
ATOM 763 O O . ARG A 1 98 ? -5.749 -9.721 9.931 1.00 77.81 98 ARG A O 1
ATOM 770 N N . THR A 1 99 ? -7.078 -8.075 9.173 1.00 74.69 99 THR A N 1
ATOM 771 C CA . THR A 1 99 ? -6.092 -6.997 9.328 1.00 74.69 99 THR A CA 1
ATOM 772 C C . THR A 1 99 ? -5.744 -6.809 10.798 1.00 74.69 99 THR A C 1
ATOM 774 O O . THR A 1 99 ? -4.565 -6.821 11.145 1.00 74.69 99 THR A O 1
ATOM 777 N N . LEU A 1 100 ? -6.750 -6.741 11.673 1.00 72.12 100 LEU A N 1
ATOM 778 C CA . LEU A 1 100 ? -6.553 -6.626 13.113 1.00 72.12 100 LEU A CA 1
ATOM 779 C C . LEU A 1 100 ? -5.777 -7.828 13.662 1.00 72.12 100 LEU A C 1
ATOM 781 O O . LEU A 1 100 ? -4.704 -7.632 14.223 1.00 72.12 100 LEU A O 1
ATOM 785 N N . ILE A 1 101 ? -6.229 -9.065 13.443 1.00 71.50 101 ILE A N 1
ATOM 786 C CA . ILE A 1 101 ? -5.584 -10.277 13.981 1.00 71.50 101 ILE A CA 1
ATOM 787 C C . ILE A 1 101 ? -4.178 -10.475 13.399 1.00 71.50 101 ILE A C 1
ATOM 789 O O . ILE A 1 101 ? -3.218 -10.653 14.148 1.00 71.50 101 ILE A O 1
ATOM 793 N N . SER A 1 102 ? -4.016 -10.395 12.074 1.00 67.31 102 SER A N 1
ATOM 794 C CA . SER A 1 102 ? -2.719 -10.647 11.417 1.00 67.31 102 SER A CA 1
ATOM 795 C C . SER A 1 102 ? -1.657 -9.622 11.821 1.00 67.31 102 SER A C 1
ATOM 797 O O . SER A 1 102 ? -0.463 -9.931 11.826 1.00 67.31 102 SER A O 1
ATOM 799 N N . ARG A 1 103 ? -2.070 -8.397 12.169 1.00 64.75 103 ARG A N 1
ATOM 800 C CA . ARG A 1 103 ? -1.175 -7.366 12.705 1.00 64.75 103 ARG A CA 1
ATOM 801 C C . ARG A 1 103 ? -0.999 -7.443 14.222 1.00 64.75 103 ARG A C 1
ATOM 803 O O . ARG A 1 103 ? 0.039 -6.999 14.699 1.00 64.75 103 ARG A O 1
ATOM 810 N N . SER A 1 104 ? -1.939 -8.056 14.944 1.00 55.38 104 SER A N 1
ATOM 811 C CA . SER A 1 104 ? -1.872 -8.301 16.394 1.00 55.38 104 SER A CA 1
ATOM 812 C C . SER A 1 104 ? -0.893 -9.421 16.764 1.00 55.38 104 SER A C 1
ATOM 814 O O . SER A 1 104 ? -0.084 -9.269 17.672 1.00 55.38 104 SER A O 1
ATOM 816 N N . GLU A 1 105 ? -0.921 -10.539 16.039 1.00 47.88 105 GLU A N 1
ATOM 817 C CA . GLU A 1 105 ? -0.161 -11.749 16.397 1.00 47.88 105 GLU A CA 1
ATOM 818 C C . GLU A 1 105 ? 1.280 -11.739 15.847 1.00 47.88 105 GLU A C 1
ATOM 820 O O . GLU A 1 105 ? 2.204 -12.263 16.464 1.00 47.88 105 GLU A O 1
ATOM 825 N N . SER A 1 106 ? 1.523 -11.099 14.695 1.00 47.25 106 SER A N 1
ATOM 826 C CA . SER A 1 106 ? 2.836 -11.120 14.025 1.00 47.25 106 SER A CA 1
ATOM 827 C C . SER A 1 106 ? 3.900 -10.241 14.697 1.00 47.25 106 SER A C 1
ATOM 829 O O . SER A 1 106 ? 5.072 -10.333 14.318 1.00 47.25 106 SER A O 1
ATOM 831 N N . CYS A 1 107 ? 3.543 -9.360 15.639 1.00 47.16 107 CYS A N 1
ATOM 832 C CA . CYS A 1 107 ? 4.538 -8.514 16.282 1.00 47.16 107 CYS A CA 1
ATOM 833 C C . CYS A 1 107 ? 4.135 -7.963 17.652 1.00 47.16 107 CYS A C 1
ATOM 835 O O . CYS A 1 107 ? 3.797 -6.792 17.797 1.00 47.16 107 CYS A O 1
ATOM 837 N N . PHE A 1 108 ? 4.278 -8.794 18.680 1.00 45.41 108 PHE A N 1
ATOM 838 C CA . PHE A 1 108 ? 3.986 -8.476 20.082 1.00 45.41 108 PHE A CA 1
ATOM 839 C C . PHE A 1 108 ? 4.696 -7.214 20.651 1.00 45.41 108 PHE A C 1
ATOM 841 O O . PHE A 1 108 ? 4.341 -6.758 21.732 1.00 45.41 108 PHE A O 1
ATOM 848 N N . LEU A 1 109 ? 5.659 -6.604 19.939 1.00 43.34 109 LEU A N 1
ATOM 849 C CA . LEU A 1 109 ? 6.299 -5.328 20.320 1.00 43.34 109 LEU A CA 1
ATOM 850 C C . LEU A 1 109 ? 6.041 -4.161 19.352 1.00 43.34 109 LEU A C 1
ATOM 852 O O . LEU A 1 109 ? 6.237 -3.012 19.740 1.00 43.34 109 LEU A O 1
ATOM 856 N N . ILE A 1 110 ? 5.583 -4.417 18.122 1.00 49.97 110 ILE A N 1
ATOM 857 C CA . ILE A 1 110 ? 5.219 -3.345 17.183 1.00 49.97 110 ILE A CA 1
ATOM 858 C C . ILE A 1 110 ? 3.707 -3.059 17.271 1.00 49.97 110 ILE A C 1
ATOM 860 O O . ILE A 1 110 ? 3.290 -1.967 16.935 1.00 49.97 110 ILE A O 1
ATOM 864 N N . THR A 1 111 ? 2.874 -3.940 17.837 1.00 50.69 111 THR A N 1
ATOM 865 C CA . THR A 1 111 ? 1.410 -3.750 17.955 1.00 50.69 111 THR A CA 1
ATOM 866 C C . THR A 1 111 ? 0.957 -2.490 18.683 1.00 50.69 111 THR A C 1
ATOM 868 O O . THR A 1 111 ? 0.041 -1.825 18.204 1.00 50.69 111 THR A O 1
ATOM 871 N N . GLN A 1 112 ? 1.576 -2.130 19.812 1.00 50.56 112 GLN A N 1
ATOM 872 C CA . GLN A 1 112 ? 1.245 -0.876 20.506 1.00 50.56 112 GLN A CA 1
ATOM 873 C C . GLN A 1 112 ? 1.589 0.340 19.645 1.00 50.56 112 GLN A C 1
ATOM 875 O O . GLN A 1 112 ? 0.846 1.312 19.651 1.00 50.56 112 GLN A O 1
ATOM 880 N N . ILE A 1 113 ? 2.685 0.278 18.888 1.00 55.12 113 ILE A N 1
ATOM 881 C CA . ILE A 1 113 ? 3.153 1.389 18.058 1.00 55.12 113 ILE A CA 1
ATOM 882 C C . ILE A 1 113 ? 2.337 1.455 16.765 1.00 55.12 113 ILE A C 1
ATOM 884 O O . ILE A 1 113 ? 1.776 2.497 16.465 1.00 55.12 113 ILE A O 1
ATOM 888 N N . ASP A 1 114 ? 2.202 0.348 16.035 1.00 62.50 114 ASP A N 1
ATOM 889 C CA . ASP A 1 114 ? 1.454 0.250 14.782 1.00 62.50 114 ASP A CA 1
ATOM 890 C C . ASP A 1 114 ? -0.018 0.590 14.996 1.00 62.50 114 ASP A C 1
ATOM 892 O O . ASP A 1 114 ? -0.535 1.447 14.293 1.00 62.50 114 ASP A O 1
ATOM 896 N N . LEU A 1 115 ? -0.713 -0.025 15.964 1.00 69.44 115 LEU A N 1
ATOM 897 C CA . LEU A 1 115 ? -2.138 0.254 16.160 1.00 69.44 115 LEU A CA 1
ATOM 898 C C . LEU A 1 115 ? -2.367 1.673 16.695 1.00 69.44 115 LEU A C 1
ATOM 900 O O . LEU A 1 115 ? -3.327 2.321 16.282 1.00 69.44 115 LEU A O 1
ATOM 904 N N . ALA A 1 116 ? -1.496 2.187 17.570 1.00 73.94 116 ALA A N 1
ATOM 905 C CA . ALA A 1 116 ? -1.581 3.582 17.999 1.00 73.94 116 ALA A CA 1
ATOM 906 C C . ALA A 1 116 ? -1.311 4.549 16.839 1.00 73.94 116 ALA A C 1
ATOM 908 O O . ALA A 1 116 ? -2.058 5.511 16.676 1.00 73.94 116 ALA A O 1
ATOM 909 N N . ASN A 1 117 ? -0.318 4.264 15.993 1.00 77.06 117 ASN A N 1
ATOM 910 C CA . ASN A 1 117 ? -0.021 5.048 14.796 1.00 77.06 117 ASN A CA 1
ATOM 911 C C . ASN A 1 117 ? -1.184 4.994 13.803 1.00 77.06 117 ASN A C 1
ATOM 913 O O . ASN A 1 117 ? -1.581 6.031 13.290 1.00 77.06 117 ASN A O 1
ATOM 917 N N . ILE A 1 118 ? -1.787 3.820 13.585 1.00 73.94 118 ILE A N 1
ATOM 918 C CA . ILE A 1 118 ? -2.983 3.652 12.750 1.00 73.94 118 ILE A CA 1
ATOM 919 C C . ILE A 1 118 ? -4.124 4.506 13.302 1.00 73.94 118 ILE A C 1
ATOM 921 O O . ILE A 1 118 ? -4.722 5.264 12.550 1.00 73.94 118 ILE A O 1
ATOM 925 N N . LYS A 1 119 ? -4.415 4.439 14.608 1.00 80.62 119 LYS A N 1
ATOM 926 C CA . LYS A 1 119 ? -5.463 5.263 15.239 1.00 80.62 119 LYS A CA 1
ATOM 927 C C . LYS A 1 119 ? -5.179 6.758 15.089 1.00 80.62 119 LYS A C 1
ATOM 929 O O . LYS A 1 119 ? -6.089 7.524 14.777 1.00 80.62 119 LYS A O 1
ATOM 934 N N . GLN A 1 120 ? -3.927 7.167 15.287 1.00 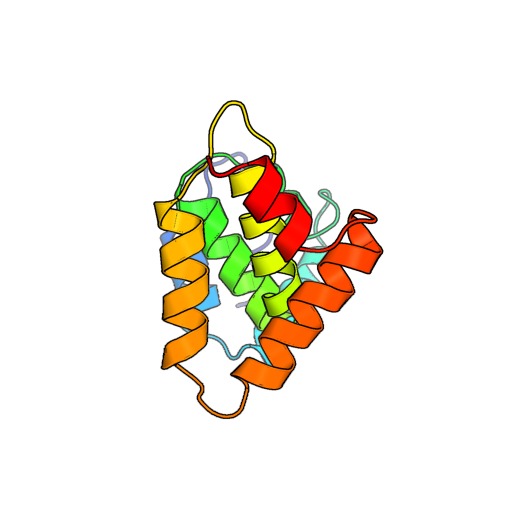83.69 120 GLN A N 1
ATOM 935 C CA . GLN A 1 120 ? -3.501 8.558 15.177 1.00 83.69 120 GLN A CA 1
ATOM 936 C C . GLN A 1 120 ? -3.601 9.071 13.736 1.00 83.69 120 GLN A C 1
ATOM 938 O O . GLN A 1 120 ? -4.157 10.144 13.508 1.00 83.69 120 GLN A O 1
ATOM 943 N N . GLU A 1 121 ? -3.102 8.313 12.761 1.00 80.31 121 GLU A N 1
ATOM 944 C CA . GLU A 1 121 ? -3.174 8.680 11.347 1.00 80.31 121 GLU A CA 1
ATOM 945 C C . GLU A 1 121 ? -4.604 8.628 10.812 1.00 80.31 121 GLU A C 1
ATOM 947 O O . GLU A 1 121 ? -4.998 9.518 10.062 1.00 80.31 121 GLU A O 1
ATOM 952 N N . PHE A 1 122 ? -5.413 7.657 11.237 1.00 80.06 122 PHE A N 1
ATOM 953 C CA . PHE A 1 122 ? -6.829 7.578 10.880 1.00 80.06 122 PHE A CA 1
ATOM 954 C C . PHE A 1 122 ? -7.587 8.811 11.382 1.00 80.06 122 PHE A C 1
ATOM 956 O O . PHE A 1 122 ? -8.300 9.454 10.613 1.00 80.06 122 PHE A O 1
ATOM 963 N N . HIS A 1 123 ? -7.366 9.211 12.638 1.00 86.00 123 HIS A N 1
ATOM 964 C CA . HIS A 1 123 ? -7.945 10.438 13.180 1.00 86.00 123 HIS A CA 1
ATOM 965 C C . HIS A 1 123 ? -7.444 11.686 12.443 1.00 86.00 123 HIS A C 1
ATOM 967 O O . HIS A 1 123 ? -8.237 12.566 12.116 1.00 86.00 123 HIS A O 1
ATOM 973 N N . ALA A 1 124 ? -6.148 11.764 12.131 1.00 86.31 124 ALA A N 1
ATOM 974 C CA . ALA A 1 124 ? -5.585 12.885 11.381 1.00 86.31 124 ALA A CA 1
ATOM 975 C C . ALA A 1 124 ? -6.154 12.993 9.953 1.00 86.31 124 ALA A C 1
ATOM 977 O O . ALA A 1 124 ? -6.347 14.099 9.452 1.00 86.31 124 ALA A O 1
ATOM 978 N N . LYS A 1 125 ? -6.424 11.857 9.302 1.00 82.81 125 LYS A N 1
ATOM 979 C CA . LYS A 1 125 ? -6.850 11.782 7.898 1.00 82.81 125 LYS A CA 1
ATOM 980 C C . LYS A 1 125 ? -8.366 11.881 7.716 1.00 82.81 125 LYS A C 1
ATOM 982 O O . LYS A 1 125 ? -8.812 12.465 6.732 1.00 82.81 125 LYS A O 1
ATOM 987 N N . TYR A 1 126 ? -9.149 11.338 8.649 1.00 83.31 126 TYR A N 1
ATOM 988 C CA . TYR A 1 126 ? -10.610 11.223 8.534 1.00 83.31 126 TYR A CA 1
ATOM 989 C C . TYR A 1 126 ? -11.393 11.971 9.622 1.00 83.31 126 TYR A C 1
ATOM 991 O O . TYR A 1 126 ? -12.614 12.063 9.527 1.00 83.31 126 TYR A O 1
ATOM 999 N N . GLY A 1 127 ? -10.722 12.538 10.630 1.00 86.62 127 GLY A N 1
ATOM 1000 C CA . GLY A 1 127 ? -11.338 13.411 11.636 1.00 86.62 127 GLY A CA 1
ATOM 1001 C C . GLY A 1 127 ? -12.172 12.701 12.708 1.00 86.62 127 GLY A C 1
ATOM 1002 O O . GLY A 1 127 ? -12.929 13.359 13.415 1.00 86.62 127 GLY A O 1
ATOM 1003 N N . THR A 1 128 ? -12.062 11.377 12.834 1.00 85.31 128 THR A N 1
ATOM 1004 C CA . THR A 1 128 ? -12.770 10.572 13.844 1.00 85.31 128 THR A CA 1
ATOM 1005 C C . THR A 1 128 ? -11.889 9.432 14.347 1.00 85.31 128 THR A C 1
ATOM 1007 O O . THR A 1 128 ? -10.893 9.086 13.712 1.00 85.31 128 THR A O 1
ATOM 1010 N N . THR A 1 129 ? -12.208 8.867 15.511 1.00 85.25 129 THR A N 1
ATOM 1011 C CA . THR A 1 129 ? -11.453 7.735 16.058 1.00 85.25 129 THR A CA 1
ATOM 1012 C C . THR A 1 129 ? -11.854 6.439 15.365 1.00 85.25 129 THR A C 1
ATOM 1014 O O . THR A 1 129 ? -13.010 6.253 14.980 1.00 85.25 129 THR A O 1
ATOM 1017 N N . LEU A 1 130 ? -10.890 5.525 15.231 1.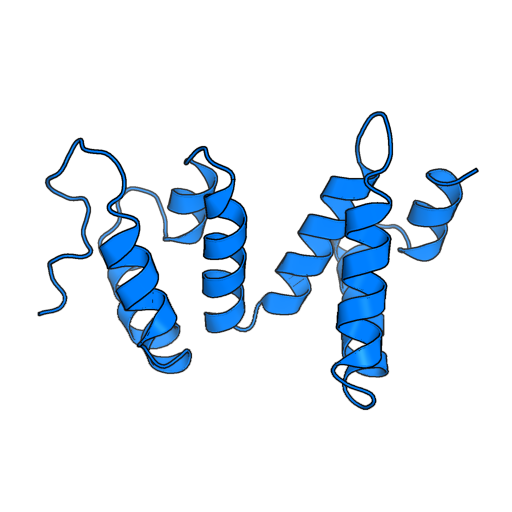00 80.69 130 LEU A N 1
ATOM 1018 C CA . LEU A 1 130 ? -11.125 4.205 14.651 1.00 80.69 130 LEU A CA 1
ATOM 1019 C C . LEU A 1 130 ? -12.219 3.448 15.424 1.00 80.69 130 LEU A C 1
ATOM 1021 O O . LEU A 1 130 ? -13.059 2.799 14.819 1.00 80.69 130 LEU A O 1
ATOM 1025 N N . GLU A 1 131 ? -12.244 3.566 16.753 1.00 83.12 131 GLU A N 1
ATOM 1026 C CA . GLU A 1 131 ? -13.218 2.894 17.617 1.00 83.12 131 GLU A CA 1
ATOM 1027 C C . GLU A 1 131 ? -14.645 3.396 17.412 1.00 83.12 131 GLU A C 1
ATOM 1029 O O . GLU A 1 131 ? -15.569 2.588 17.370 1.00 83.12 131 GLU A O 1
ATOM 1034 N N . ASN A 1 132 ? -14.831 4.713 17.286 1.00 82.50 132 ASN A N 1
ATOM 1035 C CA . ASN A 1 132 ? -16.157 5.274 17.042 1.00 82.50 132 ASN A CA 1
ATOM 1036 C C . ASN A 1 132 ? -16.645 4.880 15.651 1.00 82.50 132 ASN A C 1
ATOM 1038 O O . ASN A 1 132 ? -17.792 4.482 15.505 1.00 82.50 132 ASN A O 1
ATOM 1042 N N . PHE A 1 133 ? -15.752 4.910 14.657 1.00 80.81 133 PHE A N 1
ATOM 1043 C CA . PHE A 1 133 ? -16.098 4.526 13.294 1.00 80.81 133 PHE A CA 1
ATOM 1044 C C . PHE A 1 133 ? -16.518 3.055 13.203 1.00 80.81 133 PHE A C 1
ATOM 1046 O O . PHE A 1 133 ? -17.552 2.760 12.625 1.00 80.81 133 PHE A O 1
ATOM 1053 N N . VAL A 1 134 ? -15.780 2.141 13.845 1.00 79.06 134 VAL A N 1
ATOM 1054 C CA . VAL A 1 134 ? -16.150 0.714 13.900 1.00 79.06 134 VAL A CA 1
ATOM 1055 C C . VAL A 1 134 ? -17.467 0.505 14.649 1.00 79.06 134 VAL A C 1
ATOM 1057 O O . VAL A 1 134 ? -18.277 -0.316 14.236 1.00 79.06 134 VAL A O 1
ATOM 1060 N N . LYS A 1 135 ? -17.699 1.228 15.749 1.00 81.00 135 LYS A N 1
ATOM 1061 C CA . LYS A 1 135 ? -18.913 1.079 16.563 1.00 81.00 135 LYS A CA 1
ATOM 1062 C C . LYS A 1 135 ? -20.175 1.577 15.855 1.00 81.00 135 LYS A C 1
ATOM 1064 O O . LYS A 1 135 ? -21.241 1.017 16.069 1.00 81.00 135 LYS A O 1
ATOM 1069 N N . ASP A 1 136 ? -20.059 2.622 15.045 1.00 78.88 136 ASP A N 1
ATOM 1070 C CA . ASP A 1 136 ? -21.182 3.124 14.250 1.00 78.88 136 ASP A CA 1
ATOM 1071 C C . ASP A 1 136 ? -21.509 2.188 13.072 1.00 78.88 136 ASP A C 1
ATOM 1073 O O . ASP A 1 136 ? -22.652 2.154 12.618 1.00 78.88 136 ASP A O 1
ATOM 1077 N N . ASP A 1 137 ? -20.521 1.414 12.611 1.00 70.50 137 ASP A N 1
ATOM 1078 C CA . ASP A 1 137 ? -20.629 0.527 11.447 1.00 70.50 137 ASP A CA 1
ATOM 1079 C C . ASP A 1 137 ? -20.944 -0.939 11.818 1.00 70.50 137 ASP A C 1
ATOM 1081 O O . ASP A 1 137 ? -21.371 -1.721 10.973 1.00 70.50 137 ASP A O 1
ATOM 1085 N N . THR A 1 138 ? -20.791 -1.319 13.093 1.00 59.06 138 THR A N 1
ATOM 1086 C CA . THR A 1 138 ? -21.083 -2.671 13.603 1.00 59.06 138 THR A CA 1
ATOM 1087 C C . THR A 1 138 ? -22.162 -2.626 14.689 1.00 59.06 138 THR A C 1
ATOM 1089 O O . THR A 1 138 ? -22.016 -1.954 15.708 1.00 59.06 138 THR A O 1
ATOM 1092 N N . SER A 1 139 ? -23.278 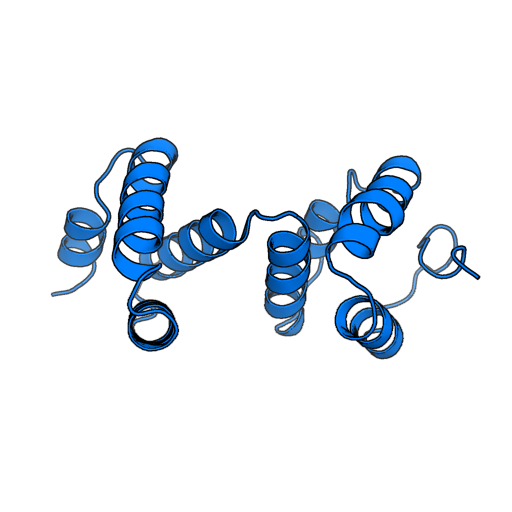-3.326 14.453 1.00 56.97 139 SER A N 1
ATOM 1093 C CA . SER A 1 139 ? -24.451 -3.400 15.348 1.00 56.97 139 SER A CA 1
ATOM 1094 C C . SER A 1 139 ? -24.334 -4.453 16.444 1.00 56.97 139 SER A C 1
ATOM 1096 O O . SER A 1 139 ? -23.861 -5.565 16.118 1.00 56.97 139 SER A O 1
#

InterPro domains:
  IPR001464 Annexin [PR00196] (4-30)
  IPR001464 Annexin [PR00196] (86-106)
  IPR018502 Annexin repeat [PF00191] (79-139)
  IPR018502 Annexin repeat [PS51897] (73-139)
  IPR037104 Annexin superfamily [G3DSA:1.10.220.10] (75-139)
  IPR037104 Annexin superfamily [SSF47874] (15-139)

pLDDT: mean 74.16, std 14.22, range [34.34, 88.81]

Foldseek 3Di:
DLPPPAPPDDPDDDPVVVLCCVLVVDDLQCCAVPNFVVCCVRDPQNTDLSVLVVDDDPCSLVSNCSNCVSVVNNLVSLLVQCCVQLVDPAHPVVSVVCSLVVLCPPDVPCNVVSVVVSQVVNCVPPVDGPVVSVVVRPD